Protein AF-A0A844EGL5-F1 (afdb_monomer_lite)

Structure (mmCIF, N/CA/C/O backbone):
data_AF-A0A844EGL5-F1
#
_entry.id   AF-A0A844EGL5-F1
#
loop_
_atom_site.group_PDB
_atom_site.id
_atom_site.type_symbol
_atom_site.label_atom_id
_atom_site.label_alt_id
_atom_site.label_comp_id
_atom_site.label_asym_id
_atom_site.label_entity_id
_atom_site.label_seq_id
_atom_site.pdbx_PDB_ins_code
_atom_site.Cartn_x
_atom_site.Cartn_y
_atom_site.Cartn_z
_atom_site.occupancy
_atom_site.B_iso_or_equiv
_atom_site.auth_seq_id
_atom_site.auth_comp_id
_atom_site.auth_asym_id
_atom_site.auth_atom_id
_atom_site.pdbx_PDB_model_num
ATOM 1 N N . MET A 1 1 ? 8.948 -10.579 -16.124 1.00 80.62 1 MET A N 1
ATOM 2 C CA . MET A 1 1 ? 8.205 -10.004 -14.989 1.00 80.62 1 MET A CA 1
ATOM 3 C C . MET A 1 1 ? 7.381 -8.861 -15.534 1.00 80.62 1 MET A C 1
ATOM 5 O O . MET A 1 1 ? 7.914 -8.095 -16.328 1.00 80.62 1 MET A O 1
ATOM 9 N N . GLU A 1 2 ? 6.089 -8.828 -15.225 1.00 96.31 2 GLU A N 1
ATOM 10 C CA . GLU A 1 2 ? 5.217 -7.730 -15.643 1.00 96.31 2 GLU A CA 1
ATOM 11 C C . GLU A 1 2 ? 5.397 -6.566 -14.666 1.00 96.31 2 GLU A C 1
ATOM 13 O O . GLU A 1 2 ? 5.282 -6.751 -13.457 1.00 96.31 2 GLU A O 1
ATOM 18 N N . THR A 1 3 ? 5.691 -5.379 -15.191 1.00 97.69 3 THR A N 1
ATOM 19 C CA . THR A 1 3 ? 5.800 -4.150 -14.400 1.00 97.69 3 THR A CA 1
ATOM 20 C C . THR A 1 3 ? 4.622 -3.250 -14.733 1.00 97.69 3 THR A C 1
ATOM 22 O O . THR A 1 3 ? 4.302 -3.042 -15.906 1.00 97.69 3 THR A O 1
ATOM 25 N N . ARG A 1 4 ? 3.989 -2.694 -13.702 1.00 98.00 4 ARG A N 1
ATOM 26 C CA . ARG A 1 4 ? 2.941 -1.676 -13.817 1.00 98.00 4 ARG A CA 1
ATOM 27 C C . ARG A 1 4 ? 3.331 -0.431 -13.036 1.00 98.00 4 ARG A C 1
ATOM 29 O O . ARG A 1 4 ? 4.342 -0.410 -12.340 1.00 98.00 4 ARG A O 1
ATOM 36 N N . ARG A 1 5 ? 2.529 0.620 -13.183 1.00 98.38 5 ARG A N 1
ATOM 37 C CA . ARG A 1 5 ? 2.725 1.890 -12.486 1.00 98.38 5 ARG A CA 1
ATOM 38 C C . ARG A 1 5 ? 1.504 2.253 -11.665 1.00 98.38 5 ARG A C 1
ATOM 40 O O . ARG A 1 5 ? 0.375 2.007 -12.093 1.00 98.38 5 ARG A O 1
ATOM 47 N N . VAL A 1 6 ? 1.744 2.853 -10.507 1.00 98.44 6 VAL A N 1
ATOM 48 C CA . VAL A 1 6 ? 0.690 3.357 -9.624 1.00 98.44 6 VAL A CA 1
ATOM 49 C C . VAL A 1 6 ? -0.079 4.487 -10.317 1.00 98.44 6 VAL A C 1
ATOM 51 O O . VAL A 1 6 ? 0.519 5.451 -10.799 1.00 98.44 6 VAL A O 1
ATOM 54 N N . LYS A 1 7 ? -1.414 4.368 -10.359 1.00 97.75 7 LYS A N 1
ATOM 55 C CA . LYS A 1 7 ? -2.332 5.298 -11.053 1.00 97.75 7 LYS A CA 1
ATOM 56 C C . LYS A 1 7 ? -3.057 6.289 -10.129 1.00 97.75 7 LYS A C 1
ATOM 58 O O . LYS A 1 7 ? -3.811 7.126 -10.613 1.00 97.75 7 LYS A O 1
ATOM 63 N N . VAL A 1 8 ? -2.841 6.183 -8.821 1.00 98.00 8 VAL A N 1
ATOM 64 C CA . VAL A 1 8 ? -3.441 7.033 -7.778 1.00 98.00 8 VAL A CA 1
ATOM 65 C C . VAL A 1 8 ? -2.361 7.884 -7.098 1.00 98.00 8 VAL A C 1
ATOM 67 O O . VAL A 1 8 ? -1.183 7.555 -7.240 1.00 98.00 8 VAL A O 1
ATOM 70 N N . PRO A 1 9 ? -2.706 8.965 -6.370 1.00 98.00 9 PRO A N 1
ATOM 71 C CA . PRO A 1 9 ? -1.712 9.792 -5.682 1.00 98.00 9 PRO A CA 1
ATOM 72 C C . PRO A 1 9 ? -0.803 8.991 -4.741 1.00 98.00 9 PRO A C 1
ATOM 74 O O . PRO A 1 9 ? 0.416 9.161 -4.773 1.00 98.00 9 PRO A O 1
ATOM 77 N N . VAL A 1 10 ? -1.400 8.098 -3.946 1.00 98.31 10 VAL A N 1
ATOM 78 C CA . VAL A 1 10 ? -0.707 7.178 -3.040 1.00 98.31 10 VAL A CA 1
ATOM 79 C C . VAL A 1 10 ? -1.433 5.837 -3.063 1.00 98.31 10 VAL A C 1
ATOM 81 O O . VAL A 1 10 ? -2.628 5.787 -2.796 1.00 98.31 10 VAL A O 1
ATOM 84 N N . ALA A 1 11 ? -0.737 4.752 -3.384 1.00 98.44 11 ALA A N 1
ATOM 85 C CA . ALA A 1 11 ? -1.247 3.397 -3.232 1.00 98.44 11 ALA A CA 1
ATOM 86 C C . ALA A 1 11 ? -0.761 2.823 -1.901 1.00 98.44 11 ALA A C 1
ATOM 88 O O . ALA A 1 11 ? 0.440 2.628 -1.707 1.00 98.44 11 ALA A O 1
ATOM 89 N N . THR A 1 12 ? -1.691 2.535 -0.995 1.00 98.50 12 THR A N 1
ATOM 90 C CA . THR A 1 12 ? -1.382 1.780 0.220 1.00 98.50 12 THR A CA 1
ATOM 91 C C . THR A 1 12 ? -1.172 0.310 -0.131 1.00 98.50 12 THR A C 1
ATOM 93 O O . THR A 1 12 ? -2.001 -0.295 -0.813 1.00 98.50 12 THR A O 1
ATOM 96 N N . ILE A 1 13 ? -0.050 -0.246 0.321 1.00 98.38 13 ILE A N 1
ATOM 97 C CA . ILE A 1 13 ? 0.333 -1.640 0.127 1.00 98.38 13 ILE A CA 1
ATOM 98 C C . ILE A 1 13 ? -0.041 -2.412 1.396 1.00 98.38 13 ILE A C 1
ATOM 100 O O . ILE A 1 13 ? 0.463 -2.125 2.479 1.00 98.38 13 ILE A O 1
ATOM 104 N N . TRP A 1 14 ? -0.950 -3.370 1.254 1.00 98.69 14 TRP A N 1
ATOM 105 C CA . TRP A 1 14 ? -1.602 -4.095 2.344 1.00 98.69 14 TRP A CA 1
ATOM 106 C C . TRP A 1 14 ? -0.901 -5.413 2.677 1.00 98.69 14 TRP A C 1
ATOM 108 O O . TRP A 1 14 ? -0.292 -6.042 1.802 1.00 98.69 14 TRP A O 1
ATOM 118 N N . LYS A 1 15 ? -1.053 -5.870 3.927 1.00 98.38 15 LYS A N 1
ATOM 119 C CA . LYS A 1 15 ? -0.533 -7.165 4.391 1.00 98.38 15 LYS A CA 1
ATOM 120 C C . LYS A 1 15 ? -1.181 -8.342 3.667 1.00 98.38 15 LYS A C 1
ATOM 122 O O . LYS A 1 15 ? -0.493 -9.248 3.185 1.00 98.38 15 LYS A O 1
ATOM 127 N N . SER A 1 16 ? -2.504 -8.298 3.532 1.00 98.38 16 SER A N 1
ATOM 128 C CA . SER A 1 16 ? -3.317 -9.215 2.735 1.00 98.38 16 SER A CA 1
ATOM 129 C C . SER A 1 16 ? -4.459 -8.473 2.035 1.00 98.38 16 SER A C 1
ATOM 131 O O . SER A 1 16 ? -4.746 -7.311 2.322 1.00 98.38 16 SER A O 1
ATOM 133 N N . LYS A 1 17 ? -5.140 -9.159 1.113 1.00 97.69 17 LYS A N 1
ATOM 134 C CA . LYS A 1 17 ? -6.353 -8.648 0.454 1.00 97.69 17 LYS A CA 1
ATOM 135 C C . LYS A 1 17 ? -7.558 -8.542 1.406 1.00 97.69 17 LYS A C 1
ATOM 137 O O . LYS A 1 17 ? -8.531 -7.868 1.087 1.00 97.69 17 LYS A O 1
ATOM 142 N N . GLU A 1 18 ? -7.491 -9.192 2.569 1.00 97.94 18 GLU A N 1
ATOM 143 C CA . GLU A 1 18 ? -8.487 -9.122 3.645 1.00 97.94 18 GLU A CA 1
ATOM 144 C C . GLU A 1 18 ? -8.171 -8.058 4.712 1.00 97.94 18 GLU A C 1
ATOM 146 O O . GLU A 1 18 ? -9.027 -7.784 5.549 1.00 97.94 18 GLU A O 1
ATOM 151 N N . SER A 1 19 ? -6.972 -7.461 4.702 1.00 98.38 19 SER A N 1
ATOM 152 C CA . SER A 1 19 ? -6.561 -6.439 5.676 1.00 98.38 19 SER A CA 1
ATOM 153 C C . SER A 1 19 ? -7.408 -5.157 5.683 1.00 98.38 19 SER A C 1
ATOM 155 O O . SER A 1 19 ? -7.632 -4.626 6.773 1.00 98.38 19 SER A O 1
ATOM 157 N N . PRO A 1 20 ? -7.877 -4.613 4.540 1.00 98.19 20 PRO A N 1
ATOM 158 C CA . PRO A 1 20 ? -8.647 -3.376 4.563 1.00 98.19 20 PRO A CA 1
ATOM 159 C C . PRO A 1 20 ? -9.960 -3.525 5.328 1.00 98.19 20 PRO A C 1
ATOM 161 O O . PRO A 1 20 ? -10.785 -4.398 5.048 1.00 98.19 20 PRO A O 1
ATOM 164 N N . ARG A 1 21 ? -10.199 -2.606 6.258 1.00 98.25 21 ARG A N 1
ATOM 165 C CA . ARG A 1 21 ? -11.451 -2.483 7.004 1.00 98.25 21 ARG A CA 1
ATOM 166 C C . ARG A 1 21 ? -12.359 -1.481 6.302 1.00 98.25 21 ARG A C 1
ATOM 168 O O . ARG A 1 21 ? -11.953 -0.723 5.426 1.00 98.25 21 ARG A O 1
ATOM 175 N N . LYS A 1 22 ? -13.606 -1.381 6.765 1.00 97.56 22 LYS A N 1
ATOM 176 C CA . LYS A 1 22 ? -14.573 -0.417 6.214 1.00 97.56 22 LYS A CA 1
ATOM 177 C C . LYS A 1 22 ? -14.095 1.042 6.289 1.00 97.56 22 LYS A C 1
ATOM 179 O O . LYS A 1 22 ? -14.385 1.819 5.390 1.00 97.56 22 LYS A O 1
ATOM 184 N N . VAL A 1 23 ? -13.376 1.420 7.349 1.00 98.00 23 VAL A N 1
ATOM 185 C CA . VAL A 1 23 ? -12.835 2.786 7.495 1.00 98.00 23 VAL A CA 1
ATOM 186 C C . VAL A 1 23 ? -11.718 3.086 6.486 1.00 98.00 23 VAL A C 1
ATOM 188 O O . VAL A 1 23 ? -11.419 4.251 6.240 1.00 98.00 23 VAL A O 1
ATOM 191 N N . ASP A 1 24 ? -11.148 2.059 5.853 1.00 98.38 24 ASP A N 1
ATOM 192 C CA . ASP A 1 24 ? -10.002 2.175 4.957 1.00 98.38 24 ASP A CA 1
ATOM 193 C C . ASP A 1 24 ? -10.373 2.338 3.472 1.00 98.38 24 ASP A C 1
ATOM 195 O O . ASP A 1 24 ? -9.500 2.475 2.614 1.00 98.38 24 ASP A O 1
ATOM 199 N N . GLU A 1 25 ? -11.670 2.385 3.151 1.00 98.12 25 GLU A N 1
ATOM 200 C CA . GLU A 1 25 ? -12.183 2.541 1.783 1.00 98.12 25 GLU A CA 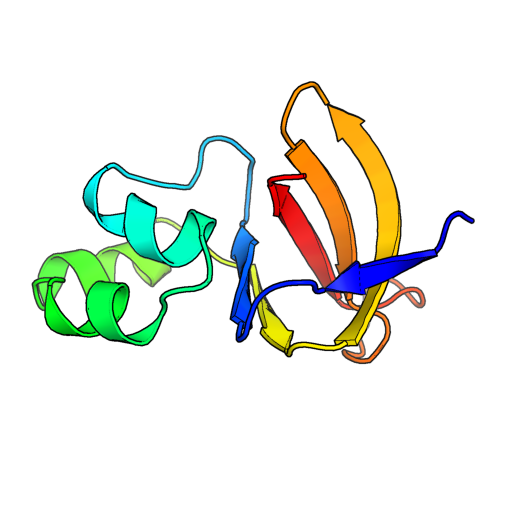1
ATOM 201 C C . GLU A 1 25 ? -11.560 3.717 0.996 1.00 98.12 25 GLU A C 1
ATOM 203 O O . GLU A 1 25 ? -11.235 3.526 -0.182 1.00 98.12 25 GLU A O 1
ATOM 208 N N . PRO A 1 26 ? -11.305 4.910 1.580 1.00 98.44 26 PRO A N 1
ATOM 209 C CA . PRO A 1 26 ? -10.658 5.983 0.824 1.00 98.44 26 PRO A CA 1
ATOM 210 C C . PRO A 1 26 ? -9.222 5.627 0.404 1.00 98.44 26 PRO A C 1
ATOM 212 O O . PRO A 1 26 ? -8.811 5.947 -0.712 1.00 98.44 26 PRO A O 1
ATOM 215 N N . ALA A 1 27 ? -8.477 4.883 1.230 1.00 98.19 27 ALA A N 1
ATOM 216 C CA . ALA A 1 27 ? -7.115 4.453 0.910 1.00 98.19 27 ALA A CA 1
ATOM 217 C C . ALA A 1 27 ? -7.060 3.430 -0.230 1.00 98.19 27 ALA A C 1
ATOM 219 O O . ALA A 1 27 ? -6.101 3.439 -1.003 1.00 98.19 27 ALA A O 1
ATOM 220 N N . LEU A 1 28 ? -8.100 2.604 -0.396 1.00 98.00 28 LEU A N 1
ATOM 221 C CA . LEU A 1 28 ? -8.226 1.702 -1.551 1.00 98.00 28 LEU A CA 1
ATOM 222 C C . LEU A 1 28 ? -8.311 2.463 -2.881 1.00 98.00 28 LEU A C 1
ATOM 224 O O . LEU A 1 28 ? -7.914 1.943 -3.920 1.00 98.00 28 LEU A O 1
ATOM 228 N N . ASN A 1 29 ? -8.778 3.712 -2.838 1.00 96.69 29 ASN A N 1
ATOM 229 C CA . ASN A 1 29 ? -8.871 4.614 -3.986 1.00 96.69 29 ASN A CA 1
ATOM 230 C C . ASN A 1 29 ? -7.709 5.626 -4.048 1.00 96.69 29 ASN A C 1
ATOM 232 O O . ASN A 1 29 ? -7.685 6.506 -4.909 1.00 96.69 29 ASN A O 1
ATOM 236 N N . GLY A 1 30 ? -6.741 5.500 -3.137 1.00 97.88 30 GLY A N 1
ATOM 237 C CA . GLY A 1 30 ? -5.587 6.382 -2.996 1.00 97.88 30 GLY A CA 1
ATOM 238 C C . GLY A 1 30 ? -5.876 7.770 -2.421 1.00 97.88 30 GLY A C 1
ATOM 239 O O . GLY A 1 30 ? -5.040 8.668 -2.545 1.00 97.88 30 GLY A O 1
ATOM 240 N N . ASP A 1 31 ? -7.024 7.948 -1.764 1.00 98.00 31 ASP A N 1
ATOM 241 C CA . ASP A 1 31 ? -7.361 9.139 -0.983 1.00 98.00 31 ASP A CA 1
ATOM 242 C C . ASP A 1 31 ? -6.914 8.975 0.478 1.00 98.00 31 ASP A C 1
ATOM 244 O O . ASP A 1 31 ? -7.702 8.820 1.414 1.00 98.00 31 ASP A O 1
ATOM 248 N N . VAL A 1 32 ? -5.595 8.986 0.671 1.00 96.94 32 VAL A N 1
ATOM 249 C CA . VAL A 1 32 ? -4.973 8.856 2.000 1.00 96.94 32 VAL A CA 1
ATOM 250 C C . VAL A 1 32 ? -5.305 10.049 2.898 1.00 96.94 32 VAL A C 1
ATOM 252 O O . VAL A 1 32 ? -5.341 9.907 4.117 1.00 96.94 32 VAL A O 1
ATOM 255 N N . LYS A 1 33 ? -5.586 11.223 2.320 1.00 97.06 33 LYS A N 1
ATOM 256 C CA . LYS A 1 33 ? -5.917 12.416 3.100 1.00 97.06 33 LYS A CA 1
ATOM 257 C C . LYS A 1 33 ? -7.250 12.233 3.818 1.00 97.06 33 LYS A C 1
ATOM 259 O O . LYS A 1 33 ? -7.285 12.330 5.041 1.00 97.06 33 LYS A O 1
ATOM 264 N N . THR A 1 34 ? -8.319 11.933 3.080 1.00 98.00 34 THR A N 1
ATOM 265 C CA . THR A 1 34 ? -9.628 11.696 3.699 1.00 98.00 34 THR A CA 1
ATOM 266 C C . THR A 1 34 ? -9.597 10.479 4.613 1.00 98.00 34 THR A C 1
ATOM 268 O O . THR A 1 34 ? -10.202 10.519 5.680 1.00 98.00 34 THR A O 1
ATOM 271 N N . TRP A 1 35 ? -8.844 9.433 4.254 1.00 98.19 35 TRP A N 1
ATOM 272 C CA . TRP A 1 35 ? -8.658 8.267 5.116 1.00 98.19 35 TRP A CA 1
ATOM 273 C C . TRP A 1 35 ? -8.109 8.629 6.500 1.00 98.19 35 TRP A C 1
ATOM 275 O O . TRP A 1 35 ? -8.697 8.247 7.508 1.00 98.19 35 TRP A O 1
ATOM 285 N N . VAL A 1 36 ? -7.017 9.396 6.563 1.00 97.31 36 VAL A N 1
ATOM 286 C CA . VAL A 1 36 ? -6.411 9.803 7.839 1.00 97.31 36 VAL A CA 1
ATOM 287 C C . VAL A 1 36 ? -7.303 10.791 8.590 1.00 97.31 36 VAL A C 1
ATOM 289 O O . VAL A 1 36 ? -7.457 10.666 9.798 1.00 97.31 36 VAL A O 1
ATOM 292 N N . GLU A 1 37 ? -7.930 11.743 7.894 1.00 98.06 37 GLU A N 1
ATOM 293 C CA . GLU A 1 37 ? -8.799 12.751 8.519 1.00 98.06 37 GLU A CA 1
ATOM 294 C C . GLU A 1 37 ? -10.063 12.155 9.165 1.00 98.06 37 GLU A C 1
ATOM 296 O O . GLU A 1 37 ? -10.588 12.739 10.113 1.00 98.06 37 GLU A O 1
ATOM 301 N N . GLN A 1 38 ? -10.565 11.018 8.668 1.00 97.62 38 GLN A N 1
ATOM 302 C CA . GLN A 1 38 ? -11.783 10.387 9.190 1.00 97.62 38 GLN A CA 1
ATOM 303 C C . GLN A 1 38 ? -11.538 9.322 10.269 1.00 97.62 38 GLN A C 1
ATOM 305 O O . GLN A 1 38 ? -12.493 8.913 10.934 1.00 97.62 38 GLN A O 1
ATOM 310 N N . MET A 1 39 ? -10.306 8.822 10.409 1.00 97.94 39 MET A N 1
ATOM 311 C CA . MET A 1 39 ? -9.987 7.790 11.396 1.00 97.94 39 MET A CA 1
ATOM 312 C C . MET A 1 39 ? -9.997 8.359 12.816 1.00 97.94 39 MET A C 1
ATOM 314 O O . MET A 1 39 ? -9.534 9.469 13.070 1.00 97.94 39 MET A O 1
ATOM 318 N N . SER A 1 40 ? -10.488 7.566 13.767 1.00 98.38 40 SER A N 1
ATOM 319 C CA . SER A 1 40 ? -10.223 7.810 15.182 1.00 98.38 40 SER A CA 1
ATOM 320 C C . SER A 1 40 ? -8.778 7.450 15.542 1.00 98.38 40 SER A C 1
ATOM 322 O O . SER A 1 40 ? -8.111 6.690 14.831 1.00 98.38 40 SER A O 1
ATOM 324 N N . ASP A 1 41 ? -8.311 7.938 16.693 1.00 98.25 41 ASP A N 1
ATOM 325 C CA . ASP A 1 41 ? -6.991 7.580 17.224 1.00 98.25 41 ASP A CA 1
ATOM 326 C C . ASP A 1 41 ? -6.838 6.059 17.349 1.00 98.25 41 ASP A C 1
ATOM 328 O O . ASP A 1 41 ? -5.849 5.497 16.888 1.00 98.25 41 ASP A O 1
ATOM 332 N N . GLN A 1 42 ? -7.856 5.377 17.890 1.00 98.44 42 GLN A N 1
ATOM 333 C CA . GLN A 1 42 ? -7.832 3.920 18.020 1.00 98.44 42 GLN A CA 1
ATOM 334 C C . GLN A 1 42 ? -7.770 3.235 16.650 1.00 98.44 42 GLN A C 1
ATOM 336 O O . GLN A 1 42 ? -6.927 2.377 16.445 1.00 98.44 42 GLN A O 1
ATOM 341 N N . GLN A 1 43 ? -8.575 3.669 15.673 1.00 98.44 43 GLN A N 1
ATOM 342 C CA . GLN A 1 43 ? -8.543 3.089 14.323 1.00 98.44 43 GLN A CA 1
ATOM 343 C C . GLN A 1 43 ? -7.186 3.253 13.633 1.00 98.44 43 GLN A C 1
ATOM 345 O O . GLN A 1 43 ? -6.833 2.414 12.799 1.00 98.44 43 GLN A O 1
ATOM 350 N N . SER A 1 44 ? -6.456 4.319 13.971 1.00 97.69 44 SER A N 1
ATOM 351 C CA . SER A 1 44 ? -5.094 4.563 13.495 1.00 97.69 44 SER A CA 1
ATOM 352 C C . SER A 1 44 ? -4.075 3.660 14.198 1.00 97.69 44 SER A C 1
ATOM 354 O O . SER A 1 44 ? -3.167 3.157 13.544 1.00 97.69 44 SER A O 1
ATOM 356 N N . VAL A 1 45 ? -4.235 3.416 15.504 1.00 98.38 45 VAL A N 1
ATOM 357 C CA . VAL A 1 45 ? -3.411 2.463 16.274 1.00 98.38 45 VAL A CA 1
ATOM 358 C C . VAL A 1 45 ? -3.601 1.033 15.764 1.00 98.38 45 VAL A C 1
ATOM 360 O O . VAL A 1 45 ? -2.617 0.334 15.519 1.00 98.38 45 VAL A O 1
ATOM 363 N N . ASP A 1 46 ? -4.847 0.639 15.508 1.00 98.25 46 ASP A N 1
ATOM 364 C CA . ASP A 1 46 ? -5.218 -0.688 15.007 1.00 98.25 46 ASP A CA 1
ATOM 365 C C . ASP A 1 46 ? -4.498 -1.040 13.687 1.00 98.25 46 ASP A C 1
ATOM 367 O O . ASP A 1 46 ? -4.195 -2.203 13.449 1.00 98.25 46 ASP A O 1
ATOM 371 N N . LEU A 1 47 ? -4.149 -0.054 12.837 1.00 98.19 47 LEU A N 1
ATOM 372 C CA . LEU A 1 47 ? -3.363 -0.303 11.612 1.00 98.19 47 LEU A CA 1
ATOM 373 C C . LEU A 1 47 ? -2.032 -1.006 11.903 1.00 98.19 47 LEU A C 1
ATOM 375 O O . LEU A 1 47 ? -1.576 -1.811 11.090 1.00 98.19 47 LEU A O 1
ATOM 379 N N . SER A 1 48 ? -1.419 -0.686 13.046 1.00 97.50 48 SER A N 1
ATOM 380 C CA . SER A 1 48 ? -0.170 -1.289 13.497 1.00 97.50 48 SER A CA 1
ATOM 381 C C . SER A 1 48 ? -0.390 -2.503 14.394 1.00 97.50 48 SER A C 1
ATOM 383 O O . SER A 1 48 ? 0.369 -3.459 14.270 1.00 97.50 48 SER A O 1
ATOM 385 N N . GLU A 1 49 ? -1.357 -2.468 15.317 1.00 98.12 49 GLU A N 1
ATOM 386 C CA . GLU A 1 49 ? -1.591 -3.590 16.243 1.00 98.12 49 GLU A CA 1
ATOM 387 C C . GLU A 1 49 ? -2.094 -4.843 15.515 1.00 98.12 49 GLU A C 1
ATOM 389 O O . GLU A 1 49 ? -1.692 -5.953 15.869 1.00 98.12 49 GLU A O 1
ATOM 394 N N . ASP A 1 50 ? -2.883 -4.660 14.453 1.00 98.31 50 ASP A N 1
ATOM 395 C CA . ASP A 1 50 ? -3.430 -5.748 13.639 1.00 98.31 50 ASP A CA 1
ATOM 396 C C . ASP A 1 50 ? -2.565 -6.084 12.401 1.00 98.31 50 ASP A C 1
ATOM 398 O O . ASP A 1 50 ? -2.967 -6.919 11.591 1.00 98.31 50 ASP A O 1
ATOM 402 N N . ASP A 1 51 ? -1.386 -5.460 12.237 1.00 98.00 51 ASP A N 1
ATOM 403 C CA . ASP A 1 51 ? -0.449 -5.682 11.111 1.00 98.00 51 ASP A CA 1
ATOM 404 C C . ASP A 1 51 ? -1.140 -5.570 9.732 1.00 98.00 51 ASP A C 1
ATOM 406 O O . ASP A 1 51 ? -1.090 -6.478 8.902 1.00 98.00 51 ASP A O 1
ATOM 410 N N . LEU A 1 52 ? -1.854 -4.462 9.485 1.00 98.50 52 LEU A N 1
ATOM 411 C CA . LEU A 1 52 ? -2.724 -4.326 8.303 1.00 98.50 52 LEU A CA 1
ATOM 412 C C . LEU A 1 52 ? -1.990 -3.848 7.042 1.00 98.50 52 LEU A C 1
ATOM 414 O O . LEU A 1 52 ? -2.443 -4.104 5.921 1.00 98.50 52 LEU A O 1
ATOM 418 N N . LEU A 1 53 ? -0.870 -3.145 7.205 1.00 96.88 53 LEU A N 1
ATOM 419 C CA . LEU A 1 53 ? -0.170 -2.425 6.141 1.00 96.88 53 LEU A CA 1
ATOM 420 C C . LEU A 1 53 ? 1.294 -2.852 6.059 1.00 96.88 53 LEU A C 1
ATOM 422 O O . LEU A 1 53 ? 1.914 -3.143 7.073 1.00 96.88 53 LEU A O 1
ATOM 426 N N . GLU A 1 54 ? 1.858 -2.793 4.858 1.00 97.12 54 GLU A N 1
ATOM 427 C CA . GLU A 1 54 ? 3.279 -3.048 4.602 1.00 97.12 54 GLU A CA 1
ATOM 428 C C . GLU A 1 54 ? 4.025 -1.734 4.325 1.00 97.12 54 GLU A C 1
ATOM 430 O O . GLU A 1 54 ? 4.994 -1.385 4.993 1.00 97.12 54 GLU A O 1
ATOM 435 N N . THR A 1 55 ? 3.558 -0.965 3.335 1.00 97.69 55 THR A N 1
ATOM 436 C CA . THR A 1 55 ? 4.183 0.297 2.906 1.00 97.69 55 THR A CA 1
ATOM 437 C C . THR A 1 55 ? 3.211 1.130 2.055 1.00 97.69 55 THR A C 1
ATOM 439 O O . THR A 1 55 ? 2.031 0.802 1.922 1.00 97.69 55 THR A O 1
ATOM 442 N N . GLN A 1 56 ? 3.684 2.218 1.451 1.00 98.19 56 GLN A N 1
ATOM 443 C CA . GLN A 1 56 ? 2.961 2.999 0.449 1.00 98.19 56 GLN A CA 1
ATOM 444 C C . GLN A 1 56 ? 3.840 3.260 -0.773 1.00 98.19 56 GLN A C 1
ATOM 446 O O . GLN A 1 56 ? 5.037 3.490 -0.632 1.00 98.19 56 GLN A O 1
ATOM 451 N N . ALA A 1 57 ? 3.242 3.273 -1.962 1.00 98.44 57 ALA A N 1
ATOM 452 C CA . ALA A 1 57 ? 3.885 3.667 -3.215 1.00 98.44 57 ALA A CA 1
ATOM 453 C C . ALA A 1 57 ? 3.229 4.940 -3.769 1.00 98.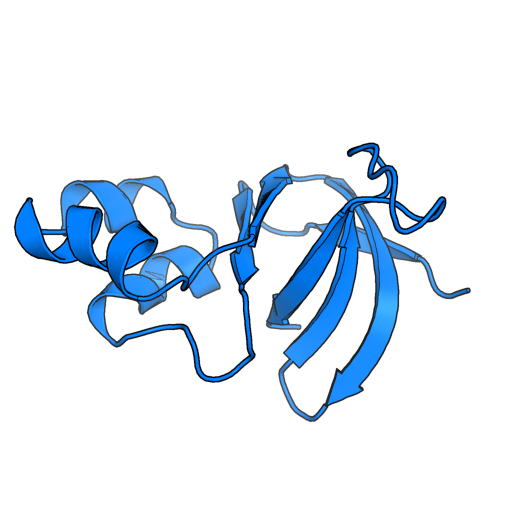44 57 ALA A C 1
ATOM 455 O O . ALA A 1 57 ? 2.023 5.143 -3.618 1.00 98.44 57 ALA A O 1
ATOM 456 N N . LEU A 1 58 ? 4.007 5.811 -4.403 1.00 98.44 58 LEU A N 1
ATOM 457 C CA . LEU A 1 58 ? 3.521 7.093 -4.912 1.00 98.44 58 LEU A CA 1
ATOM 458 C C . LEU A 1 58 ? 3.054 6.979 -6.360 1.00 98.44 58 LEU A C 1
ATOM 460 O O . LEU A 1 58 ? 3.398 6.039 -7.075 1.00 98.44 58 LEU A O 1
ATOM 464 N N . PHE A 1 59 ? 2.279 7.966 -6.812 1.00 98.38 59 PHE A N 1
ATOM 465 C CA . PHE A 1 59 ? 1.909 8.089 -8.219 1.00 98.38 59 PHE A CA 1
ATOM 466 C C . PHE A 1 59 ? 3.115 7.873 -9.142 1.00 98.38 59 PHE A C 1
ATOM 468 O O . PHE A 1 59 ? 4.164 8.494 -8.969 1.00 98.38 59 PHE A O 1
ATOM 475 N N . ASN A 1 60 ? 2.920 7.039 -10.166 1.00 98.25 60 ASN A N 1
ATOM 476 C CA . ASN A 1 60 ? 3.907 6.681 -11.182 1.00 98.25 60 ASN A CA 1
ATOM 477 C C . ASN A 1 60 ? 5.081 5.795 -10.710 1.00 98.25 60 ASN A C 1
ATOM 479 O O . ASN A 1 60 ? 5.891 5.406 -11.563 1.00 98.25 60 ASN A O 1
ATOM 483 N N . ASP A 1 61 ? 5.152 5.414 -9.428 1.00 98.44 61 ASP A N 1
ATOM 484 C CA . ASP A 1 61 ? 6.101 4.398 -8.958 1.00 98.44 61 ASP A CA 1
ATOM 485 C C . ASP A 1 61 ? 5.875 3.069 -9.685 1.00 98.44 61 ASP A C 1
ATOM 487 O O . ASP A 1 61 ? 4.743 2.690 -10.008 1.00 98.44 61 ASP A O 1
ATOM 491 N N . GLU A 1 62 ? 6.974 2.365 -9.959 1.00 98.19 62 GLU A N 1
ATOM 492 C CA . GLU A 1 62 ? 6.941 1.042 -10.575 1.00 98.19 62 GLU A CA 1
ATOM 493 C C . GLU A 1 62 ? 6.665 -0.037 -9.532 1.00 98.19 62 GLU A C 1
ATOM 495 O O . GLU A 1 62 ? 7.326 -0.121 -8.494 1.00 98.19 62 GLU A O 1
ATOM 500 N N . VAL A 1 63 ? 5.718 -0.908 -9.862 1.00 98.31 63 VAL A N 1
ATOM 501 C CA . VAL A 1 63 ? 5.425 -2.122 -9.109 1.00 98.31 63 VAL A CA 1
ATOM 502 C C . VAL A 1 63 ? 5.603 -3.332 -10.014 1.00 98.31 63 VAL A C 1
ATOM 504 O O . VAL A 1 63 ? 5.139 -3.351 -11.157 1.00 98.31 63 VAL A O 1
ATOM 507 N N . ILE A 1 64 ? 6.292 -4.348 -9.511 1.00 98.31 64 ILE A N 1
ATOM 508 C CA . ILE A 1 64 ? 6.452 -5.627 -10.199 1.00 98.31 64 ILE A CA 1
ATOM 509 C C . ILE A 1 64 ? 5.297 -6.519 -9.764 1.00 98.31 64 ILE A C 1
ATOM 511 O O . ILE A 1 64 ? 5.131 -6.774 -8.573 1.00 98.31 64 ILE A O 1
ATOM 515 N N . ILE A 1 65 ? 4.501 -6.990 -10.721 1.00 98.25 65 ILE A N 1
ATOM 516 C CA . ILE A 1 65 ? 3.399 -7.912 -10.454 1.00 98.25 65 ILE A CA 1
ATOM 517 C C . ILE A 1 65 ? 3.974 -9.304 -10.206 1.00 98.25 65 ILE A C 1
ATOM 519 O O . ILE A 1 65 ? 4.696 -9.844 -11.050 1.00 98.25 65 ILE A O 1
ATOM 523 N N . ASP A 1 66 ? 3.632 -9.881 -9.058 1.00 97.88 66 ASP A N 1
ATOM 524 C CA . ASP A 1 66 ? 3.871 -11.291 -8.772 1.00 97.88 66 ASP A CA 1
ATOM 525 C C . ASP A 1 66 ? 2.754 -12.138 -9.391 1.00 97.88 66 ASP A C 1
ATOM 527 O O . ASP A 1 66 ? 2.995 -12.944 -10.289 1.00 97.88 66 ASP A O 1
ATOM 531 N N . HIS A 1 67 ? 1.513 -11.883 -8.970 1.00 98.12 67 HIS A N 1
ATOM 532 C CA . HIS A 1 67 ? 0.300 -12.492 -9.510 1.00 98.12 67 HIS A CA 1
ATOM 533 C C . HIS A 1 67 ? -0.942 -11.644 -9.174 1.00 98.12 67 HIS A C 1
ATOM 535 O O . HIS A 1 67 ? -0.893 -10.746 -8.331 1.00 98.12 67 HIS A O 1
ATOM 541 N N . ILE A 1 68 ? -2.058 -11.924 -9.856 1.00 98.25 68 ILE A N 1
ATOM 542 C CA . ILE A 1 68 ? -3.362 -11.275 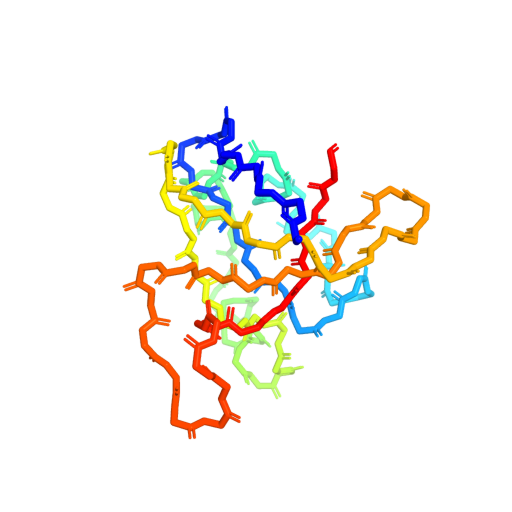-9.648 1.00 98.25 68 ILE A CA 1
ATOM 543 C C . ILE A 1 68 ? -4.359 -12.321 -9.140 1.00 98.25 68 ILE A C 1
ATOM 545 O O . ILE A 1 68 ? -4.479 -13.397 -9.727 1.00 98.25 68 ILE A O 1
ATOM 549 N N . GLU A 1 69 ? -5.101 -11.983 -8.089 1.00 98.19 69 GLU A N 1
ATOM 550 C CA . GLU A 1 69 ? -6.188 -12.777 -7.518 1.00 98.19 69 GLU A CA 1
ATOM 551 C C . GLU A 1 69 ? -7.473 -11.946 -7.446 1.00 98.19 69 GLU A C 1
ATOM 553 O O . GLU A 1 69 ? -7.678 -11.155 -6.524 1.00 98.19 69 GLU A O 1
ATOM 558 N N . GLY A 1 70 ? -8.365 -12.137 -8.422 1.00 97.12 70 GLY A N 1
ATOM 559 C CA . GLY A 1 70 ? -9.591 -11.344 -8.521 1.00 97.12 70 GLY A CA 1
ATOM 560 C C . GLY A 1 70 ? -9.266 -9.862 -8.708 1.00 97.12 70 GLY A C 1
ATOM 561 O O . GLY A 1 70 ? -8.567 -9.502 -9.653 1.00 97.12 70 GLY A O 1
ATOM 562 N N . ASP A 1 71 ? -9.745 -9.030 -7.787 1.00 97.56 71 ASP A N 1
ATOM 563 C CA . ASP A 1 71 ? -9.568 -7.573 -7.820 1.00 97.56 71 ASP A CA 1
ATOM 564 C C . ASP A 1 71 ? -8.268 -7.096 -7.144 1.00 97.56 71 ASP A C 1
ATOM 566 O O . ASP A 1 71 ? -8.064 -5.898 -6.955 1.00 97.56 71 ASP A O 1
ATOM 570 N N . TRP A 1 72 ? -7.380 -8.025 -6.777 1.00 98.62 72 TRP A N 1
ATOM 571 C CA . TRP A 1 72 ? -6.149 -7.751 -6.038 1.00 98.62 72 TRP A CA 1
ATOM 572 C C . TRP A 1 72 ? -4.913 -8.252 -6.774 1.00 98.62 72 TRP A C 1
ATOM 574 O O . TRP A 1 72 ? -4.933 -9.299 -7.415 1.00 98.62 72 TRP A O 1
ATOM 584 N N . ALA A 1 73 ? -3.801 -7.541 -6.629 1.00 98.38 73 ALA A N 1
ATOM 585 C CA . ALA A 1 73 ? -2.490 -7.977 -7.083 1.00 98.38 73 ALA A CA 1
ATOM 586 C C . ALA A 1 73 ? -1.529 -8.095 -5.900 1.00 98.38 73 ALA A C 1
ATOM 588 O O . ALA A 1 73 ? -1.434 -7.177 -5.080 1.00 98.38 73 ALA A O 1
ATOM 589 N N . LYS A 1 74 ? -0.769 -9.193 -5.852 1.00 98.44 74 LYS A N 1
ATOM 590 C CA . LYS A 1 74 ? 0.458 -9.261 -5.057 1.00 98.44 74 LYS A CA 1
ATOM 591 C C . LYS A 1 74 ? 1.568 -8.596 -5.863 1.00 98.44 74 LYS A C 1
ATOM 593 O O . LYS A 1 74 ? 1.790 -8.938 -7.028 1.00 98.44 74 LYS A O 1
ATOM 598 N N . VAL A 1 75 ? 2.248 -7.631 -5.257 1.00 98.38 75 VAL A N 1
ATOM 599 C CA . VAL A 1 75 ? 3.243 -6.793 -5.929 1.00 98.38 75 VAL A CA 1
ATOM 600 C C . VAL A 1 75 ? 4.507 -6.620 -5.100 1.00 98.38 75 VAL A C 1
ATOM 602 O O . VAL A 1 75 ? 4.504 -6.853 -3.892 1.00 98.38 75 VAL A O 1
ATOM 605 N N . TYR A 1 76 ? 5.561 -6.160 -5.769 1.00 98.44 76 TYR A N 1
ATOM 606 C CA . TYR A 1 76 ? 6.787 -5.645 -5.164 1.00 98.44 76 TYR A CA 1
ATOM 607 C C . TYR A 1 76 ? 6.974 -4.180 -5.568 1.00 98.44 76 TYR A C 1
ATOM 609 O O . TYR A 1 76 ? 6.933 -3.866 -6.761 1.00 98.44 76 TYR A O 1
ATOM 617 N N . VAL A 1 77 ? 7.180 -3.283 -4.603 1.00 98.25 77 VAL A N 1
ATOM 618 C CA . VAL A 1 77 ? 7.456 -1.860 -4.856 1.00 98.25 77 VAL A CA 1
ATOM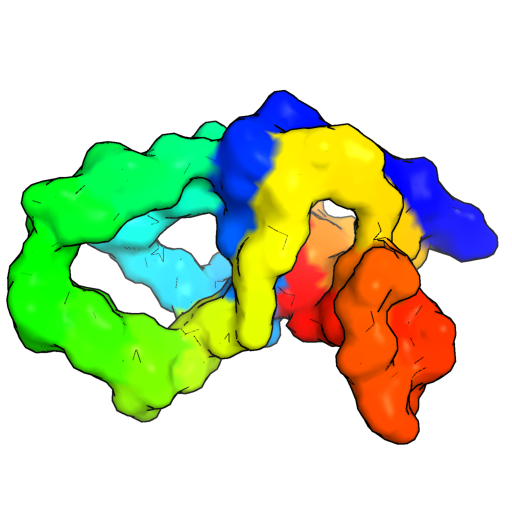 619 C C . VAL A 1 77 ? 8.935 -1.691 -5.194 1.00 98.25 77 VAL A C 1
ATOM 621 O O . VAL A 1 77 ? 9.788 -1.698 -4.309 1.00 98.25 77 VAL A O 1
ATOM 624 N N . ALA A 1 78 ? 9.249 -1.531 -6.481 1.00 97.62 78 ALA A N 1
ATOM 625 C CA . ALA A 1 78 ? 10.616 -1.667 -6.993 1.00 97.62 78 ALA A CA 1
ATOM 626 C C . ALA A 1 78 ? 11.596 -0.604 -6.467 1.00 97.62 78 ALA A C 1
ATOM 628 O O . ALA A 1 78 ? 12.799 -0.849 -6.373 1.00 97.62 78 ALA A O 1
ATOM 629 N N . SER A 1 79 ? 11.093 0.583 -6.119 1.00 96.69 79 SER A N 1
ATOM 630 C CA . SER A 1 79 ? 11.898 1.683 -5.574 1.00 96.69 79 SER A CA 1
ATOM 631 C C . SER A 1 79 ? 12.284 1.484 -4.105 1.00 96.69 79 SER A C 1
ATOM 633 O O . SER A 1 79 ? 13.188 2.163 -3.612 1.00 96.69 79 SER A O 1
ATOM 635 N N . GLN A 1 80 ? 11.627 0.560 -3.402 1.00 97.19 80 GLN A N 1
ATOM 636 C CA . GLN A 1 80 ? 11.809 0.340 -1.973 1.00 97.19 80 GLN A CA 1
ATOM 637 C C . GLN A 1 80 ? 12.611 -0.930 -1.748 1.00 97.19 80 GLN A C 1
ATOM 639 O O . GLN A 1 80 ? 12.127 -2.032 -1.984 1.00 97.19 80 GLN A O 1
ATOM 644 N N . ARG A 1 81 ? 13.860 -0.763 -1.310 1.00 92.81 81 ARG A N 1
ATOM 645 C CA . ARG A 1 81 ? 14.760 -1.886 -1.039 1.00 92.81 81 ARG A CA 1
ATOM 646 C C . ARG A 1 81 ? 14.228 -2.719 0.118 1.00 92.81 81 ARG A C 1
ATOM 648 O O . ARG A 1 81 ? 13.879 -2.168 1.157 1.00 92.81 81 ARG A O 1
ATOM 655 N N . ASP A 1 82 ? 14.274 -4.026 -0.067 1.00 90.81 82 ASP A N 1
ATOM 656 C CA . ASP A 1 82 ? 13.978 -5.009 0.957 1.00 90.81 82 ASP A CA 1
ATOM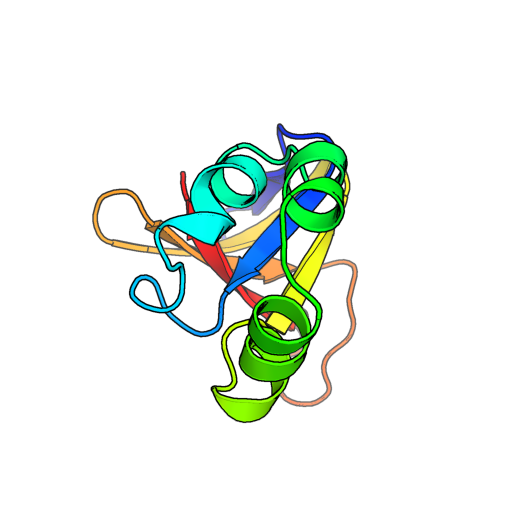 657 C C . ASP A 1 82 ? 15.094 -6.063 0.974 1.00 90.81 82 ASP A C 1
ATOM 659 O O . ASP A 1 82 ? 15.593 -6.473 -0.077 1.00 90.81 82 ASP A O 1
ATOM 663 N N . ASP A 1 83 ? 15.535 -6.457 2.168 1.00 90.50 83 ASP A N 1
ATOM 664 C CA . ASP A 1 83 ? 16.638 -7.415 2.318 1.00 90.50 83 ASP A CA 1
ATOM 665 C C . ASP A 1 83 ? 16.189 -8.861 2.048 1.00 90.50 83 ASP A C 1
ATOM 667 O O . ASP A 1 83 ? 17.028 -9.729 1.792 1.00 90.50 83 ASP A O 1
ATOM 671 N N . SER A 1 84 ? 14.880 -9.135 2.095 1.00 90.25 84 SER A N 1
ATOM 672 C CA . SER A 1 84 ? 14.320 -10.467 1.860 1.00 90.25 84 SER A CA 1
ATOM 673 C C . SER A 1 84 ? 14.044 -10.748 0.379 1.00 90.25 84 SER A C 1
ATOM 675 O O . SER A 1 84 ? 14.097 -11.910 -0.031 1.00 90.25 84 SER A O 1
ATOM 677 N N . ASP A 1 85 ? 13.828 -9.713 -0.444 1.00 93.56 85 ASP A N 1
ATOM 678 C CA . ASP A 1 85 ? 13.613 -9.852 -1.887 1.00 93.56 85 ASP A CA 1
ATOM 679 C C . ASP A 1 85 ? 14.197 -8.683 -2.701 1.00 93.56 85 ASP A C 1
ATOM 681 O O . ASP A 1 85 ? 13.853 -7.513 -2.527 1.00 93.56 85 ASP A O 1
ATOM 685 N N . SER A 1 86 ? 15.046 -9.004 -3.682 1.00 94.19 86 SER A N 1
ATOM 686 C CA . SER A 1 86 ? 15.711 -8.008 -4.532 1.00 94.19 86 SER A CA 1
ATOM 687 C C . SER A 1 86 ? 14.771 -7.256 -5.477 1.00 94.19 86 SER A C 1
ATOM 689 O O . SER A 1 86 ? 15.183 -6.260 -6.075 1.00 94.19 86 SER A O 1
ATOM 691 N N . ARG A 1 87 ? 13.523 -7.713 -5.627 1.00 96.38 87 ARG A N 1
ATOM 692 C CA . ARG A 1 87 ? 12.485 -7.040 -6.418 1.00 96.38 87 ARG A CA 1
ATOM 693 C C . ARG A 1 87 ? 11.906 -5.808 -5.726 1.00 96.38 87 ARG A C 1
ATOM 695 O O . ARG A 1 87 ? 11.308 -4.988 -6.417 1.00 96.38 87 ARG A O 1
ATOM 702 N N . GLY A 1 88 ? 12.074 -5.680 -4.411 1.00 96.75 88 GLY A N 1
ATOM 703 C CA . GLY A 1 88 ? 11.587 -4.561 -3.605 1.00 96.75 88 GLY A CA 1
ATOM 704 C C . GLY A 1 88 ? 10.588 -4.982 -2.525 1.00 96.75 88 GLY A C 1
ATOM 705 O O . GLY A 1 88 ? 10.432 -6.169 -2.252 1.00 96.75 88 GLY A O 1
ATOM 706 N N . TYR A 1 89 ? 9.901 -4.019 -1.910 1.00 97.25 89 TYR A N 1
ATOM 707 C CA . TYR A 1 89 ? 9.032 -4.290 -0.756 1.00 97.25 89 TYR A CA 1
ATOM 708 C C . TYR A 1 89 ? 7.721 -4.992 -1.168 1.00 97.25 89 TYR A C 1
ATOM 710 O O . TYR A 1 89 ? 7.000 -4.456 -2.019 1.00 97.25 89 TYR A O 1
ATOM 718 N N . PRO A 1 90 ? 7.383 -6.171 -0.612 1.00 97.69 90 PRO A N 1
ATOM 719 C CA . PRO A 1 90 ? 6.218 -6.947 -1.030 1.00 97.69 90 PRO A CA 1
ATOM 720 C C . PRO A 1 90 ? 4.908 -6.483 -0.379 1.00 97.69 90 PRO A C 1
ATOM 722 O O . PRO A 1 90 ? 4.887 -6.021 0.754 1.00 97.69 90 PRO A O 1
ATOM 725 N N . GLY A 1 91 ? 3.778 -6.730 -1.045 1.00 98.00 91 GLY A N 1
ATOM 726 C CA . GLY A 1 91 ? 2.452 -6.591 -0.433 1.00 98.00 91 GLY A CA 1
ATOM 727 C C . GLY A 1 91 ? 1.305 -6.663 -1.436 1.00 98.00 91 GLY A C 1
ATOM 728 O O . GLY A 1 91 ? 1.504 -7.117 -2.561 1.00 98.00 91 GLY A O 1
ATOM 729 N N . TRP A 1 92 ? 0.099 -6.292 -1.012 1.00 98.69 92 TRP A N 1
ATOM 730 C CA . TRP A 1 92 ? -1.130 -6.401 -1.805 1.00 98.69 92 TRP A CA 1
ATOM 731 C C . TRP A 1 92 ? -1.719 -5.035 -2.153 1.00 98.69 92 TRP A C 1
ATOM 733 O O . TRP A 1 92 ? -1.705 -4.120 -1.337 1.00 98.69 92 TRP A O 1
ATOM 743 N N . VAL A 1 93 ? -2.271 -4.898 -3.357 1.00 98.19 93 VAL A N 1
ATOM 744 C CA . VAL A 1 93 ? -2.915 -3.661 -3.829 1.00 98.19 93 VAL A CA 1
ATOM 745 C C . VAL A 1 93 ? -4.140 -3.993 -4.695 1.00 98.19 93 VAL A C 1
ATOM 747 O O . VAL A 1 93 ? -4.098 -4.998 -5.411 1.00 98.19 93 VAL A O 1
ATOM 750 N N . PRO A 1 94 ? -5.225 -3.197 -4.661 1.00 97.56 94 PRO A N 1
ATOM 751 C CA . PRO A 1 94 ? -6.328 -3.345 -5.610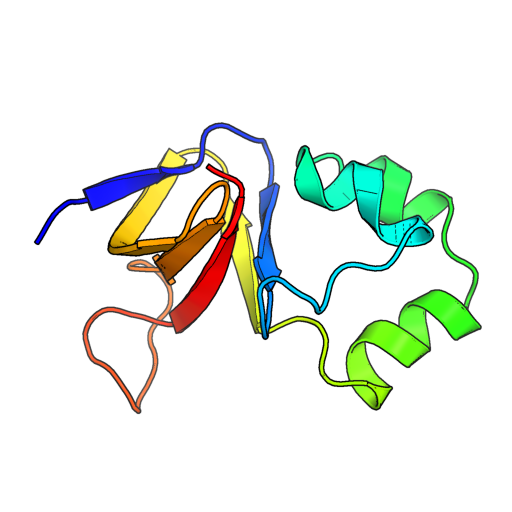 1.00 97.56 94 PRO A CA 1
ATOM 752 C C . PRO A 1 94 ? -5.900 -2.987 -7.048 1.00 97.56 94 PRO A C 1
ATOM 754 O O . PRO A 1 94 ? -5.018 -2.146 -7.251 1.00 97.56 94 PRO A O 1
ATOM 757 N N . VAL A 1 95 ? -6.518 -3.629 -8.048 1.00 94.44 95 VAL A N 1
ATOM 758 C CA . VAL A 1 95 ? -6.189 -3.485 -9.490 1.00 94.44 95 VAL A CA 1
ATOM 759 C C . VAL A 1 95 ? -6.943 -2.342 -10.177 1.00 94.44 95 VAL A C 1
ATOM 761 O O . VAL A 1 95 ? -8.150 -2.145 -9.943 1.00 94.44 95 VAL A O 1
#

Secondary structure (DSSP, 8-state):
-EEEE--SSEEEEESSTT---GGGHHHHTT-HHHHHHH--HHHHHHHHHTT-EEEEEETT-EEEEEEEETTEEEEEETTS--SS-TT-EEEEEE-

Radius of gyration: 12.94 Å; chains: 1; bounding box: 31×26×34 Å

Sequence (95 aa):
METRRVKVPVATIWKSKESPRKVDEPALNGDVKTWVEQMSDQQSVDLSEDDLLETQALFNDEVIIDHIEGDWAKVYVASQRDDSDSRGYPGWVPV

pLDDT: mean 97.38, std 2.37, range [80.62, 98.69]

Foldseek 3Di:
DDKDFDAEQKAFFWADPPLDDPLCVCNLRPNVVSSVVPDDPVSVVCCVVVVTGFGMDGGGFMWAFPDDDVQKTWTARQVADDPVDNSHGTGMHGD

Organism: NCBI:txid152331